Protein AF-A0A3S1T3G5-F1 (afdb_monomer_lite)

Radius of gyration: 15.29 Å; chains: 1; bounding box: 38×19×39 Å

Structure (mmCIF, N/CA/C/O backbone):
data_AF-A0A3S1T3G5-F1
#
_entry.id   AF-A0A3S1T3G5-F1
#
loop_
_atom_site.group_PDB
_atom_site.id
_atom_site.type_symbol
_atom_site.label_atom_id
_atom_site.label_alt_id
_atom_site.label_comp_id
_atom_site.label_asym_id
_atom_site.label_entity_id
_atom_site.label_seq_id
_atom_site.pdbx_PDB_ins_code
_atom_site.Cartn_x
_atom_site.Cartn_y
_atom_site.Cartn_z
_atom_site.occupancy
_atom_site.B_iso_or_equiv
_atom_site.auth_seq_id
_atom_site.auth_comp_id
_atom_site.auth_asym_id
_atom_site.auth_atom_id
_atom_site.pdbx_PDB_model_num
ATOM 1 N N . LEU A 1 1 ? -21.768 -4.225 5.377 1.00 53.44 1 LEU A N 1
ATOM 2 C CA . LEU A 1 1 ? -20.997 -5.491 5.359 1.00 53.44 1 LEU A CA 1
ATOM 3 C C . LEU A 1 1 ? -19.863 -5.543 6.393 1.00 53.44 1 LEU A C 1
ATOM 5 O O . LEU A 1 1 ? -19.831 -6.523 7.110 1.00 53.44 1 LEU A O 1
ATOM 9 N N . LYS A 1 2 ? -18.972 -4.546 6.572 1.00 41.28 2 LYS A N 1
ATOM 10 C CA . LYS A 1 2 ? -17.999 -4.572 7.703 1.00 41.28 2 LYS A CA 1
ATOM 11 C C . LYS A 1 2 ? -18.523 -3.935 9.001 1.00 41.28 2 LYS A C 1
ATOM 13 O O . LYS A 1 2 ? -18.454 -4.562 10.050 1.00 41.28 2 LYS A O 1
ATOM 18 N N . ALA A 1 3 ? -19.142 -2.754 8.913 1.00 49.09 3 ALA A N 1
ATOM 19 C CA . ALA A 1 3 ? -19.761 -2.072 10.061 1.00 49.09 3 ALA A CA 1
ATOM 20 C C . ALA A 1 3 ? -20.906 -2.881 10.705 1.00 49.09 3 ALA A C 1
ATOM 22 O O . ALA A 1 3 ? -21.179 -2.758 11.891 1.00 49.09 3 ALA A O 1
ATOM 23 N N . THR A 1 4 ? -21.538 -3.758 9.924 1.00 51.00 4 THR A N 1
ATOM 24 C CA . THR A 1 4 ? -22.651 -4.615 10.351 1.00 51.00 4 THR A CA 1
ATOM 25 C C . THR A 1 4 ? -22.201 -5.860 11.130 1.00 51.00 4 THR A C 1
ATOM 27 O O . THR A 1 4 ? -23.034 -6.506 11.754 1.00 51.00 4 THR A O 1
ATOM 30 N N . HIS A 1 5 ? -20.908 -6.215 11.097 1.00 54.75 5 HIS A N 1
ATOM 31 C CA . HIS A 1 5 ? -20.390 -7.472 11.664 1.00 54.75 5 HIS A CA 1
ATOM 32 C C . HIS A 1 5 ? -19.341 -7.289 12.770 1.00 54.75 5 HIS A C 1
ATOM 34 O O . HIS A 1 5 ? -18.730 -8.268 13.181 1.00 54.75 5 HIS A O 1
ATOM 40 N N . GLY A 1 6 ? -19.123 -6.064 13.268 1.00 49.03 6 GLY A N 1
ATOM 41 C CA . GLY A 1 6 ? -18.284 -5.830 14.455 1.00 49.03 6 GLY A CA 1
ATOM 42 C C . GLY A 1 6 ? -16.823 -6.276 14.316 1.00 49.03 6 GLY A C 1
ATOM 43 O O . GLY A 1 6 ? -16.151 -6.493 15.320 1.00 49.03 6 GLY A O 1
ATOM 44 N N . LEU A 1 7 ? -16.331 -6.435 13.084 1.00 51.53 7 LEU A N 1
ATOM 45 C CA . LEU A 1 7 ? -14.932 -6.761 12.835 1.00 51.53 7 LEU A CA 1
ATOM 46 C C . LEU A 1 7 ? -14.057 -5.549 13.189 1.00 51.53 7 LEU A C 1
ATOM 48 O O . LEU A 1 7 ? -14.456 -4.420 12.882 1.00 51.53 7 LEU A O 1
ATOM 52 N N . PRO A 1 8 ? -12.883 -5.763 13.813 1.00 54.56 8 PRO A N 1
ATOM 53 C CA . PRO A 1 8 ? -11.982 -4.675 14.158 1.00 54.56 8 PRO A CA 1
ATOM 54 C C . PRO A 1 8 ? -11.624 -3.853 12.907 1.00 54.56 8 PRO A C 1
ATOM 56 O O . PRO A 1 8 ? -11.499 -4.414 11.814 1.00 54.56 8 PRO A O 1
ATOM 59 N N . PRO A 1 9 ? -11.488 -2.521 13.045 1.00 58.34 9 PRO A N 1
ATOM 60 C CA . PRO A 1 9 ? -11.256 -1.616 11.920 1.00 58.34 9 PRO A CA 1
ATOM 61 C C . PRO A 1 9 ? -9.945 -1.909 11.180 1.00 58.34 9 PRO A C 1
ATOM 63 O O . PRO A 1 9 ? -9.869 -1.656 9.983 1.00 58.34 9 PRO A O 1
ATOM 66 N N . ALA A 1 10 ? -8.960 -2.491 11.867 1.00 58.69 10 ALA A N 1
ATOM 67 C CA . ALA A 1 10 ? -7.701 -2.940 11.293 1.00 58.69 10 ALA A CA 1
ATOM 68 C C . ALA A 1 10 ? -7.662 -4.475 11.256 1.00 58.69 10 ALA A C 1
ATOM 70 O O . ALA A 1 10 ? -7.792 -5.136 12.288 1.00 58.69 10 ALA A O 1
ATOM 71 N N . ASP A 1 11 ? -7.469 -5.035 10.063 1.00 72.56 11 ASP A N 1
ATOM 72 C CA . ASP A 1 11 ? -7.169 -6.454 9.855 1.00 72.56 11 ASP A CA 1
ATOM 73 C C . ASP A 1 11 ? -5.794 -6.529 9.173 1.00 72.56 11 ASP A C 1
ATOM 75 O O . ASP A 1 11 ? -5.711 -6.461 7.940 1.00 72.56 11 ASP A O 1
ATOM 79 N N . PRO A 1 12 ? -4.705 -6.630 9.963 1.00 72.19 12 PRO A N 1
ATOM 80 C CA . PRO A 1 12 ? -3.341 -6.580 9.444 1.00 72.19 12 PRO A CA 1
ATOM 81 C C . PRO A 1 12 ? -3.060 -7.659 8.394 1.00 72.19 12 PRO A C 1
ATOM 83 O O . PRO A 1 12 ? -2.295 -7.431 7.458 1.00 72.19 12 PRO A O 1
ATOM 86 N N . ALA A 1 13 ? -3.704 -8.826 8.510 1.00 76.56 13 ALA A N 1
ATOM 87 C CA . ALA A 1 13 ? -3.554 -9.910 7.547 1.00 76.56 13 ALA A CA 1
ATOM 88 C C . ALA A 1 13 ? -4.184 -9.544 6.193 1.00 76.56 13 ALA A C 1
ATOM 90 O O . ALA A 1 13 ? -3.570 -9.764 5.145 1.00 76.56 13 ALA A O 1
ATOM 91 N N . ARG A 1 14 ? -5.373 -8.922 6.190 1.00 76.50 14 ARG A N 1
ATOM 92 C CA . ARG A 1 14 ? -5.974 -8.402 4.947 1.00 76.50 14 ARG A CA 1
ATOM 93 C C . ARG A 1 14 ? -5.160 -7.267 4.339 1.00 76.50 14 ARG A C 1
ATOM 95 O O . ARG A 1 14 ? -5.051 -7.203 3.116 1.00 76.50 14 ARG A O 1
ATOM 102 N N . GLU A 1 15 ? -4.595 -6.382 5.152 1.00 75.50 15 GLU A N 1
ATOM 103 C CA . GLU A 1 15 ? -3.761 -5.278 4.663 1.00 75.50 15 GLU A CA 1
ATOM 104 C C . GLU A 1 15 ? -2.480 -5.786 3.999 1.00 75.50 15 GLU A C 1
ATOM 106 O O . GLU A 1 15 ? -2.160 -5.375 2.883 1.00 75.50 15 GLU A O 1
ATOM 111 N N . GLN A 1 16 ? -1.796 -6.753 4.616 1.00 78.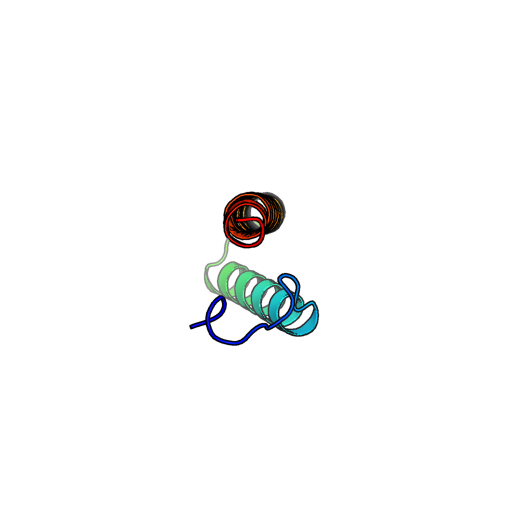50 16 GLN A N 1
ATOM 112 C CA . GLN A 1 16 ? -0.622 -7.395 4.021 1.00 78.50 16 GLN A CA 1
ATOM 113 C C . GLN A 1 16 ? -0.944 -8.049 2.670 1.00 78.50 16 GLN A C 1
ATOM 115 O O . GLN A 1 16 ? -0.194 -7.872 1.706 1.00 78.50 16 GLN A O 1
ATOM 120 N N . GLN A 1 17 ? -2.079 -8.749 2.564 1.00 82.81 17 GLN A N 1
ATOM 121 C CA . GLN A 1 17 ? -2.538 -9.340 1.301 1.00 82.81 17 GLN A CA 1
ATOM 122 C C . GLN A 1 17 ? -2.827 -8.279 0.229 1.00 82.81 17 GLN A C 1
ATOM 124 O O . GLN A 1 17 ? -2.467 -8.460 -0.937 1.00 82.81 17 GLN A O 1
ATOM 129 N N . GLN A 1 18 ? -3.446 -7.156 0.601 1.00 78.88 18 GLN A N 1
ATOM 130 C CA . GLN A 1 18 ? -3.727 -6.061 -0.332 1.00 78.88 18 GLN A CA 1
ATOM 131 C C . GLN A 1 18 ? -2.449 -5.365 -0.808 1.00 78.88 18 GLN A C 1
ATOM 133 O O . GLN A 1 18 ? -2.313 -5.102 -2.003 1.00 78.88 18 GLN A O 1
ATOM 138 N N . ILE A 1 19 ? -1.486 -5.138 0.089 1.00 79.06 19 ILE A N 1
ATOM 139 C CA . ILE A 1 19 ? -0.169 -4.587 -0.251 1.00 79.06 19 ILE A CA 1
ATOM 140 C C . ILE A 1 19 ? 0.578 -5.524 -1.210 1.00 79.06 19 ILE A C 1
ATOM 142 O O . ILE A 1 19 ? 1.123 -5.068 -2.215 1.00 79.06 19 ILE A O 1
ATOM 146 N N . ALA A 1 20 ? 0.580 -6.834 -0.942 1.00 83.56 20 ALA A N 1
ATOM 147 C CA . ALA A 1 20 ? 1.202 -7.821 -1.823 1.00 83.56 20 ALA A CA 1
ATOM 148 C C . ALA A 1 20 ? 0.558 -7.825 -3.221 1.00 83.56 20 ALA A C 1
ATOM 150 O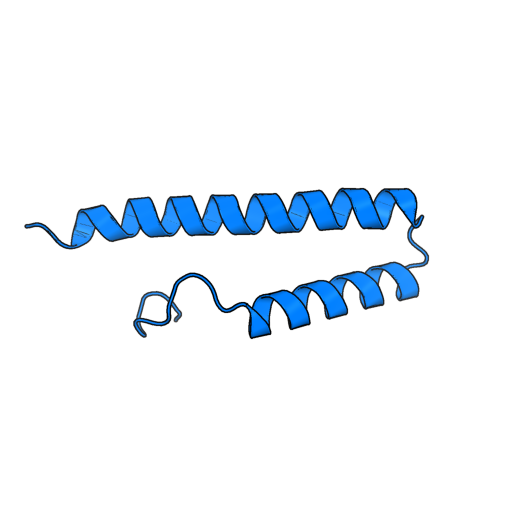 O . ALA A 1 20 ? 1.268 -7.812 -4.228 1.00 83.56 20 ALA A O 1
ATOM 151 N N . ARG A 1 21 ? -0.779 -7.755 -3.292 1.00 85.75 21 ARG A N 1
ATOM 152 C CA . ARG A 1 21 ? -1.515 -7.659 -4.560 1.00 85.75 21 ARG A CA 1
ATOM 153 C C . ARG A 1 21 ? -1.180 -6.380 -5.330 1.00 85.75 21 ARG A C 1
ATOM 155 O O . ARG A 1 21 ? -0.956 -6.449 -6.533 1.00 85.75 21 ARG A O 1
ATOM 162 N N . LEU A 1 22 ? -1.119 -5.230 -4.655 1.00 79.44 22 LEU A N 1
ATOM 163 C CA . LEU A 1 22 ? -0.746 -3.954 -5.279 1.00 79.44 22 LEU A CA 1
ATOM 164 C C . LEU A 1 22 ? 0.680 -3.988 -5.841 1.00 79.44 22 LEU A C 1
ATOM 166 O O . LEU A 1 22 ? 0.907 -3.518 -6.952 1.00 79.44 22 LEU A O 1
ATOM 170 N N . ARG A 1 23 ? 1.627 -4.601 -5.120 1.00 80.56 23 ARG A N 1
ATOM 171 C CA . ARG A 1 23 ? 3.005 -4.791 -5.603 1.00 80.56 23 ARG A CA 1
ATOM 172 C C . ARG A 1 23 ? 3.074 -5.682 -6.841 1.00 80.56 23 ARG A C 1
ATOM 174 O O . ARG A 1 23 ? 3.847 -5.382 -7.746 1.00 80.56 23 ARG A O 1
ATOM 181 N N . GLN A 1 24 ? 2.281 -6.753 -6.892 1.00 84.12 24 GLN A N 1
ATOM 182 C CA . GLN A 1 24 ? 2.234 -7.623 -8.067 1.00 84.12 24 GLN A CA 1
ATOM 183 C C . GLN A 1 24 ? 1.662 -6.884 -9.283 1.00 84.12 24 GLN A C 1
ATOM 185 O O . GLN A 1 24 ? 2.283 -6.892 -10.337 1.00 84.12 24 GLN A O 1
ATOM 190 N N . LEU A 1 25 ? 0.554 -6.154 -9.111 1.00 83.75 25 LEU A N 1
ATOM 191 C CA . LEU A 1 25 ? -0.035 -5.342 -10.182 1.00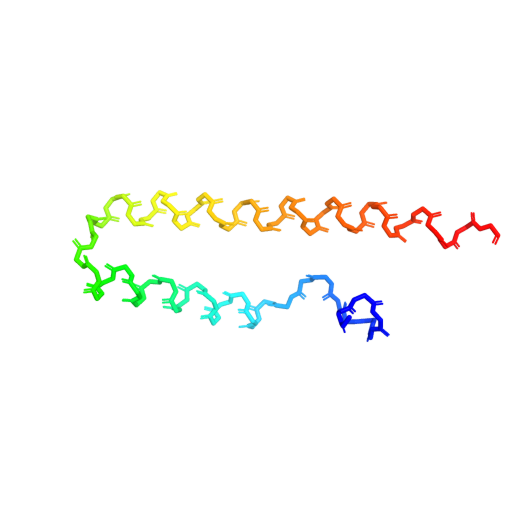 83.75 25 LEU A CA 1
ATOM 192 C C . LEU A 1 25 ? 0.931 -4.270 -10.702 1.00 83.75 25 LEU A C 1
ATOM 194 O O . LEU A 1 25 ? 0.978 -4.026 -11.903 1.00 83.75 25 LEU A O 1
ATOM 198 N N . ALA A 1 26 ? 1.723 -3.653 -9.820 1.00 80.75 26 ALA A N 1
ATOM 199 C CA . ALA A 1 26 ? 2.740 -2.688 -10.226 1.00 80.75 26 ALA A CA 1
ATOM 200 C C . ALA A 1 26 ? 3.846 -3.329 -11.081 1.00 80.75 26 ALA A C 1
ATOM 202 O O . ALA A 1 26 ? 4.238 -2.760 -12.099 1.00 80.75 26 ALA A O 1
ATOM 203 N N . LYS A 1 27 ? 4.306 -4.533 -10.705 1.00 82.06 27 LYS A N 1
ATOM 204 C CA . LYS A 1 27 ? 5.265 -5.306 -11.508 1.00 82.06 27 LYS A CA 1
ATOM 205 C C . LYS A 1 27 ? 4.690 -5.684 -12.870 1.00 82.06 27 LYS A C 1
ATOM 207 O O . LYS A 1 27 ? 5.341 -5.443 -13.880 1.00 82.06 27 LYS A O 1
ATOM 212 N N . ASP A 1 28 ? 3.477 -6.230 -12.897 1.00 85.50 28 ASP A N 1
ATOM 213 C CA . ASP A 1 28 ? 2.829 -6.686 -14.132 1.00 85.50 28 ASP A CA 1
ATOM 214 C C . ASP A 1 28 ? 2.597 -5.515 -15.108 1.00 85.50 28 ASP A C 1
ATOM 216 O O . ASP A 1 28 ? 2.764 -5.650 -16.321 1.00 85.50 28 ASP A O 1
ATOM 220 N N . ALA A 1 29 ? 2.280 -4.332 -14.577 1.00 85.31 29 ALA A N 1
ATOM 221 C CA . ALA A 1 29 ? 2.084 -3.109 -15.350 1.00 85.31 29 ALA A CA 1
ATOM 222 C C . ALA A 1 29 ? 3.389 -2.395 -15.755 1.00 85.31 29 ALA A C 1
ATOM 224 O O . ALA A 1 29 ? 3.314 -1.344 -16.388 1.00 85.31 29 ALA A O 1
ATOM 225 N N . HIS A 1 30 ? 4.564 -2.936 -15.407 1.00 84.12 30 HIS A N 1
ATOM 226 C CA . HIS A 1 30 ? 5.871 -2.313 -15.661 1.00 84.12 30 HIS A CA 1
ATOM 227 C C . HIS A 1 30 ? 5.951 -0.868 -15.141 1.00 84.12 30 HIS A C 1
ATOM 229 O O . HIS A 1 30 ? 6.554 0.007 -15.764 1.00 84.12 30 HIS A O 1
ATOM 235 N N . LEU A 1 31 ? 5.312 -0.611 -13.995 1.00 81.62 31 LEU A N 1
ATOM 236 C CA . LEU A 1 31 ? 5.387 0.683 -13.332 1.00 81.62 31 LEU A CA 1
ATOM 237 C C . LEU A 1 31 ? 6.810 0.925 -12.835 1.00 81.62 31 LEU A C 1
ATOM 239 O O . LEU A 1 31 ? 7.459 0.026 -12.297 1.00 81.62 31 LEU A O 1
ATOM 243 N N . ASP A 1 32 ? 7.260 2.167 -12.990 1.00 85.62 32 ASP A N 1
ATOM 244 C CA . ASP A 1 32 ? 8.524 2.630 -12.436 1.00 85.62 32 ASP A CA 1
ATOM 245 C C . ASP A 1 32 ? 8.596 2.304 -10.924 1.00 85.62 32 ASP A C 1
ATOM 247 O O . ASP A 1 32 ? 7.649 2.624 -10.194 1.00 85.62 32 ASP A O 1
ATOM 251 N N . PRO A 1 33 ? 9.664 1.641 -10.439 1.00 79.19 33 PRO A N 1
ATOM 252 C CA . PRO A 1 33 ? 9.757 1.199 -9.047 1.00 79.19 33 PRO A CA 1
ATOM 253 C C . PRO A 1 33 ? 9.630 2.335 -8.026 1.00 79.19 33 PRO A C 1
ATOM 255 O O . PRO A 1 33 ? 8.923 2.177 -7.026 1.00 79.19 33 PRO A O 1
ATOM 258 N N . ASP A 1 34 ? 10.242 3.490 -8.300 1.00 83.50 34 ASP A N 1
ATOM 259 C CA . ASP A 1 34 ? 10.214 4.649 -7.403 1.00 83.50 34 ASP A CA 1
ATOM 260 C C . ASP A 1 34 ? 8.806 5.252 -7.341 1.00 83.50 34 ASP A C 1
ATOM 262 O O . ASP A 1 34 ? 8.321 5.668 -6.280 1.00 83.50 34 ASP A O 1
ATOM 266 N N . PHE A 1 35 ? 8.114 5.282 -8.480 1.00 84.44 35 PHE A N 1
ATOM 267 C CA . PHE A 1 35 ? 6.716 5.680 -8.549 1.00 84.44 35 PHE A CA 1
ATOM 268 C C . PHE A 1 35 ? 5.796 4.683 -7.829 1.00 84.44 35 PHE A C 1
ATOM 270 O O . PHE A 1 35 ? 4.921 5.101 -7.066 1.00 84.44 35 PHE A O 1
ATOM 277 N N . ALA A 1 36 ? 5.999 3.376 -8.016 1.00 82.62 36 ALA A N 1
ATOM 278 C CA . ALA A 1 36 ? 5.200 2.332 -7.380 1.00 82.62 36 ALA A CA 1
ATOM 279 C C . ALA A 1 36 ? 5.307 2.380 -5.848 1.00 82.62 36 ALA A C 1
ATOM 281 O O . ALA A 1 36 ? 4.295 2.248 -5.155 1.00 82.62 36 ALA A O 1
ATOM 282 N N . GLU A 1 37 ? 6.503 2.626 -5.309 1.00 81.94 37 GLU A N 1
ATOM 283 C CA . GLU A 1 37 ? 6.710 2.798 -3.871 1.00 81.94 37 GLU A CA 1
ATOM 284 C C . GLU A 1 37 ? 5.979 4.036 -3.334 1.00 81.94 37 GLU A C 1
ATOM 286 O O . GLU A 1 37 ? 5.234 3.948 -2.351 1.00 81.94 37 GLU A O 1
ATOM 291 N N . LYS A 1 38 ? 6.124 5.189 -4.000 1.00 86.69 38 LYS A N 1
ATOM 292 C CA . LYS A 1 38 ? 5.428 6.428 -3.614 1.00 86.69 38 LYS A CA 1
ATOM 293 C C . LYS A 1 38 ? 3.913 6.258 -3.645 1.00 86.69 38 LYS A C 1
ATOM 295 O O . LYS A 1 38 ? 3.232 6.684 -2.709 1.00 86.69 38 LYS A O 1
ATOM 300 N N . PHE A 1 39 ? 3.395 5.616 -4.689 1.00 83.12 39 PHE A N 1
ATOM 301 C CA . PHE A 1 39 ? 1.972 5.350 -4.843 1.00 83.12 39 PHE A CA 1
ATOM 302 C C . PHE A 1 39 ? 1.453 4.399 -3.759 1.00 83.12 39 PHE A C 1
ATOM 304 O O . PHE A 1 39 ? 0.442 4.689 -3.124 1.00 83.12 39 PHE A O 1
ATOM 311 N N . LEU A 1 40 ? 2.171 3.312 -3.467 1.00 80.81 40 LEU A N 1
ATOM 312 C CA . LEU A 1 40 ? 1.800 2.382 -2.399 1.00 80.81 40 LEU A CA 1
ATOM 313 C C . LEU A 1 40 ? 1.787 3.073 -1.027 1.00 80.81 40 LEU A C 1
ATOM 315 O O . LEU A 1 40 ? 0.824 2.933 -0.275 1.00 80.81 40 LEU A O 1
ATOM 319 N N . ASN A 1 41 ? 2.809 3.879 -0.728 1.00 83.31 41 ASN A N 1
ATOM 320 C CA . ASN A 1 41 ? 2.882 4.666 0.505 1.00 83.31 41 ASN A CA 1
ATOM 321 C C . ASN A 1 41 ? 1.750 5.697 0.608 1.00 83.31 41 ASN A C 1
ATOM 323 O O . ASN A 1 41 ? 1.300 6.014 1.711 1.00 83.31 41 ASN A O 1
ATOM 327 N N . PHE A 1 42 ? 1.306 6.263 -0.515 1.00 88.44 42 PHE A N 1
ATOM 328 C CA . PHE A 1 42 ? 0.139 7.142 -0.565 1.00 88.44 42 PHE A CA 1
ATOM 329 C C . PHE A 1 42 ? -1.153 6.370 -0.261 1.00 88.44 42 PHE A C 1
ATOM 331 O O . PHE A 1 42 ? -1.886 6.753 0.648 1.00 88.44 42 PHE A O 1
ATOM 338 N N . VAL A 1 43 ? -1.393 5.249 -0.949 1.00 81.38 43 VAL A N 1
ATOM 339 C CA . VAL A 1 43 ? -2.605 4.430 -0.775 1.00 81.38 43 VAL A CA 1
ATOM 340 C C . VAL A 1 43 ? -2.733 3.917 0.659 1.00 81.38 43 VAL A C 1
ATOM 342 O O . VAL A 1 43 ? -3.806 4.028 1.242 1.00 81.38 43 VAL A O 1
ATOM 345 N N . VAL A 1 44 ? -1.653 3.406 1.262 1.00 80.44 44 VAL A N 1
ATOM 346 C CA . VAL A 1 44 ? -1.675 2.914 2.653 1.00 80.44 44 VAL A CA 1
ATOM 347 C C . VAL A 1 44 ? -2.056 4.026 3.633 1.00 80.44 44 VAL A C 1
ATOM 349 O O . VAL A 1 44 ? -2.945 3.832 4.461 1.00 80.44 44 VAL A O 1
ATOM 352 N N . ARG A 1 45 ? -1.439 5.211 3.514 1.00 84.62 45 ARG A N 1
ATOM 353 C CA . ARG A 1 45 ? -1.765 6.369 4.365 1.00 84.62 45 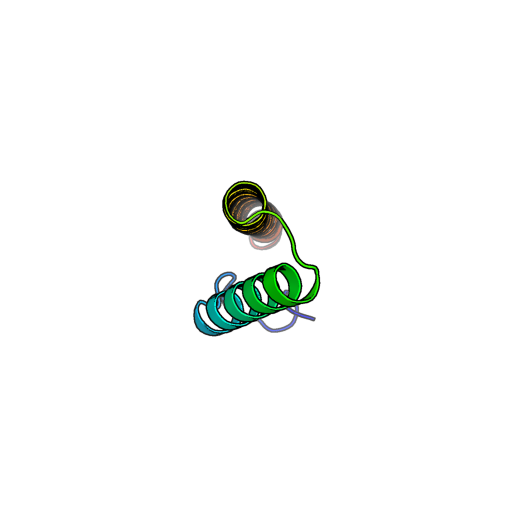ARG A CA 1
ATOM 354 C C . ARG A 1 45 ? -3.226 6.784 4.226 1.00 84.62 45 ARG A C 1
ATOM 356 O O . ARG A 1 45 ? -3.891 7.045 5.225 1.00 84.62 45 ARG A O 1
ATOM 363 N N . GLU A 1 46 ? -3.729 6.803 2.999 1.00 85.62 46 GLU A N 1
ATOM 364 C CA . GLU A 1 46 ? -5.100 7.216 2.718 1.00 85.62 46 GLU A CA 1
ATOM 365 C C . GLU A 1 46 ? -6.135 6.202 3.223 1.00 85.62 46 GLU A C 1
ATOM 367 O O . GLU A 1 46 ? -7.189 6.577 3.740 1.00 85.62 46 GLU A O 1
ATOM 372 N N . VAL A 1 47 ? -5.821 4.907 3.139 1.00 80.44 47 VAL A N 1
ATOM 373 C CA . VAL A 1 47 ? -6.648 3.843 3.715 1.00 80.44 47 VAL A CA 1
ATOM 374 C C . VAL A 1 47 ? -6.730 3.994 5.233 1.00 80.44 47 VAL A C 1
ATOM 376 O O . VAL A 1 47 ? -7.839 3.945 5.764 1.00 80.44 47 VAL A O 1
ATOM 379 N N . ILE A 1 48 ? -5.612 4.231 5.925 1.00 79.69 48 ILE A N 1
ATOM 380 C CA . ILE A 1 48 ? -5.599 4.452 7.382 1.00 79.69 48 ILE A CA 1
ATOM 381 C C . ILE A 1 48 ? -6.453 5.672 7.746 1.00 79.69 48 ILE A C 1
ATOM 383 O O . ILE A 1 48 ? -7.365 5.554 8.563 1.00 79.69 48 ILE A O 1
ATOM 387 N N . ARG A 1 49 ? -6.248 6.809 7.065 1.00 77.81 49 ARG A N 1
ATOM 388 C CA . ARG A 1 49 ? -7.024 8.042 7.281 1.00 77.81 49 ARG A CA 1
ATOM 389 C C . ARG A 1 49 ? -8.530 7.810 7.131 1.00 77.81 49 ARG A C 1
ATOM 391 O O . ARG A 1 49 ? -9.314 8.266 7.961 1.00 77.81 49 ARG A O 1
ATOM 398 N N . HIS A 1 50 ? -8.957 7.097 6.089 1.00 74.44 50 HIS A N 1
ATOM 399 C CA . HIS A 1 50 ? -10.373 6.779 5.895 1.00 74.44 50 HIS A CA 1
ATOM 400 C C . HIS A 1 50 ? -10.925 5.848 6.983 1.00 74.44 50 HIS A C 1
ATOM 402 O O . HIS A 1 50 ? -12.064 6.035 7.413 1.00 74.44 50 HIS A O 1
ATOM 408 N N . HIS A 1 51 ? -10.139 4.880 7.463 1.00 69.94 51 HIS A N 1
ATOM 409 C CA . HIS A 1 51 ? -10.556 4.022 8.575 1.00 69.94 51 HIS A CA 1
ATOM 410 C C . HIS A 1 51 ? -10.699 4.817 9.877 1.00 69.94 51 HIS A C 1
ATOM 412 O O . HIS A 1 51 ? -11.699 4.643 10.571 1.00 69.94 51 HIS A O 1
ATOM 418 N N . GLU A 1 52 ? -9.771 5.730 10.173 1.00 74.12 52 GLU A N 1
ATOM 419 C CA . GLU A 1 52 ? -9.864 6.637 11.324 1.00 74.12 52 GLU A CA 1
ATOM 420 C C . GLU A 1 52 ? -11.103 7.537 11.241 1.00 74.12 52 GLU A C 1
ATOM 422 O O . GLU A 1 52 ? -11.833 7.672 12.221 1.00 74.12 52 GLU A O 1
ATOM 427 N N . GLN A 1 53 ? -11.411 8.093 10.064 1.00 73.81 53 GLN A N 1
ATOM 428 C CA . GLN A 1 53 ? -12.608 8.918 9.855 1.00 73.81 53 GLN A CA 1
ATOM 429 C C . GLN A 1 53 ? -13.912 8.135 10.034 1.00 73.81 53 GLN A C 1
ATOM 431 O O . GLN A 1 53 ? -14.857 8.630 10.654 1.00 73.81 53 GLN A O 1
ATOM 436 N N . ILE A 1 54 ? -13.975 6.905 9.520 1.00 68.31 54 ILE A N 1
ATOM 437 C CA . ILE A 1 54 ? -15.133 6.023 9.698 1.00 68.31 54 ILE A CA 1
ATOM 438 C C . ILE A 1 54 ? -15.265 5.603 11.169 1.00 68.31 54 ILE A C 1
ATOM 440 O O . ILE A 1 54 ? -16.376 5.572 11.691 1.00 68.31 54 ILE A O 1
ATOM 444 N N . ALA A 1 55 ? -14.158 5.314 11.859 1.00 67.56 55 ALA A N 1
ATOM 445 C CA . ALA A 1 55 ? -14.162 4.991 13.284 1.00 67.56 55 ALA A CA 1
ATOM 446 C C . ALA A 1 55 ? -14.627 6.182 14.140 1.00 67.56 55 ALA A C 1
ATOM 448 O O . ALA A 1 55 ? -15.482 6.004 15.007 1.00 67.56 55 ALA A O 1
ATOM 449 N N . ALA A 1 56 ? -14.145 7.394 13.847 1.00 65.25 56 ALA A N 1
ATOM 450 C CA . ALA A 1 56 ? -14.594 8.626 14.493 1.00 65.25 56 ALA A CA 1
ATOM 451 C C . ALA A 1 56 ? -16.091 8.885 14.252 1.00 65.25 56 ALA A C 1
ATOM 453 O O . ALA A 1 56 ? -16.817 9.230 15.181 1.00 65.25 56 ALA A O 1
ATOM 454 N N . SER A 1 57 ? -16.576 8.643 13.031 1.00 59.50 57 SER A N 1
ATOM 455 C CA . SER A 1 57 ? -17.993 8.816 12.680 1.00 59.50 57 SER A CA 1
ATOM 456 C C . SER A 1 57 ? -18.899 7.765 13.339 1.00 59.50 57 SER A C 1
ATOM 458 O O . SER A 1 57 ? -19.988 8.091 13.801 1.00 59.50 57 SER A O 1
ATOM 460 N N . ASN A 1 58 ? -18.443 6.512 13.446 1.00 54.00 58 ASN A N 1
ATOM 461 C CA . ASN A 1 58 ? -19.191 5.422 14.086 1.00 54.00 58 ASN A CA 1
ATOM 462 C C . ASN A 1 58 ? -19.137 5.462 15.626 1.00 54.00 58 ASN A C 1
ATOM 464 O O . ASN A 1 58 ? -19.966 4.829 16.279 1.00 54.00 58 ASN A O 1
ATOM 468 N N . GLY A 1 59 ? -18.185 6.190 16.220 1.00 47.66 59 GLY A N 1
ATOM 469 C CA . GLY A 1 59 ? -18.109 6.417 17.667 1.00 47.66 59 GLY A CA 1
ATOM 470 C C . GLY A 1 59 ? -19.207 7.343 18.203 1.00 47.66 59 GLY A C 1
ATOM 471 O O . GLY A 1 59 ? -19.597 7.217 19.359 1.00 47.66 59 GLY A O 1
ATOM 472 N N . VAL A 1 60 ? -19.761 8.220 17.359 1.00 48.59 60 VAL A N 1
ATOM 473 C CA . VAL A 1 60 ? -20.818 9.179 17.737 1.00 48.59 60 VAL A CA 1
ATOM 474 C C . VAL A 1 60 ? -22.192 8.507 17.866 1.00 48.59 60 VAL A C 1
ATOM 476 O O . VAL A 1 60 ? -23.037 8.960 18.629 1.00 48.59 60 VAL A O 1
ATOM 479 N N . THR A 1 61 ? -22.434 7.388 17.180 1.00 47.03 61 THR A N 1
ATOM 480 C CA . THR A 1 61 ? -23.760 6.739 17.148 1.00 47.03 61 THR A CA 1
ATOM 481 C C . THR A 1 61 ? -24.025 5.792 18.329 1.00 47.03 61 THR A C 1
ATOM 483 O O . THR A 1 61 ? -25.086 5.178 18.379 1.00 47.03 61 THR A O 1
ATOM 486 N N . LYS A 1 62 ? -23.086 5.638 19.279 1.00 46.16 62 LYS A N 1
ATOM 487 C CA . LYS A 1 62 ? -23.219 4.699 20.416 1.00 46.16 62 LYS A CA 1
ATOM 488 C C . LYS A 1 62 ? -23.475 5.353 21.780 1.00 46.16 62 LYS A C 1
ATOM 490 O O . LYS A 1 62 ? -2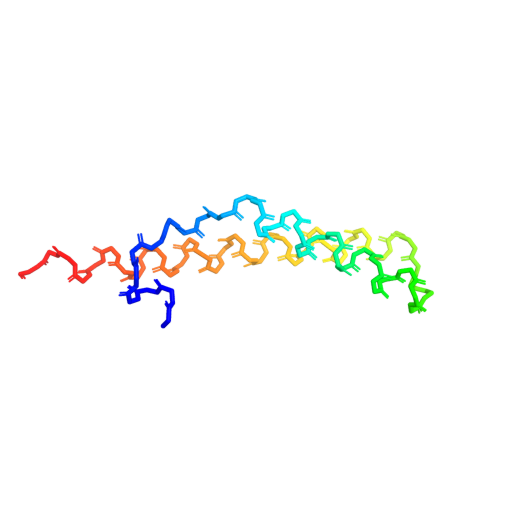3.505 4.649 22.785 1.00 46.16 62 LYS A O 1
ATOM 495 N N . THR A 1 63 ? -23.698 6.662 21.817 1.00 43.50 63 THR A N 1
ATOM 496 C CA . THR A 1 63 ? -24.107 7.402 23.018 1.00 43.50 63 THR A CA 1
ATOM 497 C C . THR A 1 63 ? -25.328 8.256 22.702 1.00 43.50 63 THR A C 1
ATOM 499 O O . THR A 1 63 ? -25.190 9.441 22.407 1.00 43.50 63 THR A O 1
ATOM 502 N N . ASN A 1 64 ? -26.508 7.637 22.719 1.00 37.59 64 ASN A N 1
ATOM 503 C CA . ASN A 1 64 ? -27.761 8.294 23.086 1.00 37.59 64 ASN A CA 1
ATOM 504 C C . ASN A 1 64 ? -28.790 7.245 23.508 1.00 37.59 64 ASN A C 1
ATOM 506 O O . ASN A 1 64 ? -28.958 6.271 22.739 1.00 37.59 64 ASN A O 1
#

Foldseek 3Di:
DDVVPPPPLDDPVVVVVVLVVLVVVCVVVVHDPVVSVVVSVVVVVVSVVVSVVVVVVVVVVPDD

Secondary structure (DSSP, 8-state):
--TTTT--S--HHHHHHHHHHHHHHHHHTT--HHHHHHHHHHHHHHHHHHHHHHHHHHHGGG--

pLDDT: mean 71.53, std 14.36, range [37.59, 88.44]

Sequence (64 aa):
LKATHGLPPADPAREQQQIARLRQLAKDAHLDPDFAE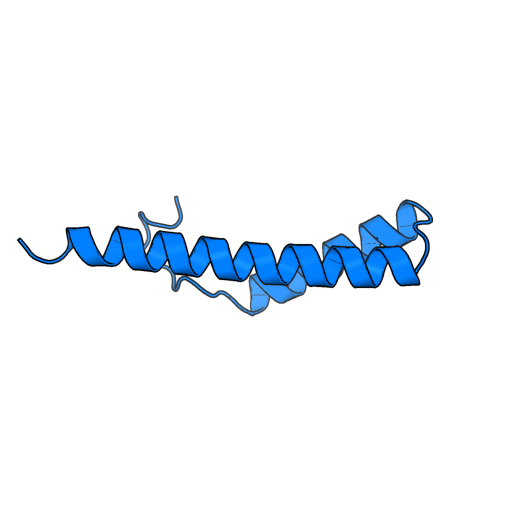KFLNFVVREVIRHHEQIAASNGVTKTN